Protein AF-A0A4Y2WR55-F1 (afdb_monomer_lite)

Organism: Araneus ventricosus (NCBI:txid182803)

Foldseek 3Di:
DVVVVVVVVVPPPPPPDDLVCCCPDPCVVVSVVVVVVVVVVCVVVVVDDDDDDDDD

Structure (mmCIF, N/CA/C/O backbone):
data_AF-A0A4Y2WR55-F1
#
_entry.id   AF-A0A4Y2WR55-F1
#
loop_
_atom_site.group_PDB
_atom_site.id
_atom_site.type_symbol
_atom_site.label_atom_id
_atom_site.label_alt_id
_atom_site.label_comp_id
_atom_site.label_asym_id
_atom_site.label_entity_id
_atom_site.label_seq_id
_atom_site.pdbx_PDB_ins_code
_atom_site.Cartn_x
_atom_site.Cartn_y
_atom_site.Cartn_z
_atom_site.occupancy
_atom_site.B_iso_or_equiv
_atom_site.auth_seq_id
_atom_site.auth_comp_id
_atom_site.auth_asym_id
_atom_site.auth_atom_id
_atom_site.pdbx_PDB_model_num
ATOM 1 N N . ILE A 1 1 ? -8.657 -27.304 -30.304 1.00 55.44 1 ILE A N 1
ATOM 2 C CA . ILE A 1 1 ? -8.793 -28.007 -28.997 1.00 55.44 1 ILE A CA 1
ATOM 3 C C . ILE A 1 1 ? -7.614 -27.690 -28.080 1.00 55.44 1 ILE A C 1
ATOM 5 O O . ILE A 1 1 ? -7.872 -27.376 -26.934 1.00 55.44 1 ILE A O 1
ATOM 9 N N . LYS A 1 2 ? -6.362 -27.684 -28.570 1.00 46.47 2 LYS A N 1
ATOM 10 C CA . LYS A 1 2 ? -5.183 -27.318 -27.761 1.00 46.47 2 LYS A CA 1
ATOM 11 C C . LYS A 1 2 ? -5.204 -25.872 -27.222 1.00 46.47 2 LYS A C 1
ATOM 13 O O . LYS A 1 2 ? -4.972 -25.699 -26.040 1.00 46.47 2 LYS A O 1
ATOM 18 N N . GLU A 1 3 ? -5.615 -24.883 -28.023 1.00 52.34 3 GLU A N 1
ATOM 19 C CA . GLU A 1 3 ? -5.736 -23.475 -27.569 1.00 52.34 3 GLU A CA 1
ATOM 20 C C . GLU A 1 3 ? -6.728 -23.273 -26.413 1.00 52.34 3 GLU A C 1
ATOM 22 O O . GLU A 1 3 ? -6.450 -22.531 -25.484 1.00 52.34 3 GLU A O 1
ATOM 27 N N . LYS A 1 4 ? -7.864 -23.984 -26.420 1.00 51.81 4 LYS A N 1
ATOM 28 C CA . LYS A 1 4 ? -8.876 -23.875 -25.353 1.00 51.81 4 LYS A CA 1
ATOM 29 C C . LYS A 1 4 ? -8.441 -24.498 -24.023 1.00 51.81 4 LYS A C 1
ATOM 31 O O . LYS A 1 4 ? -9.096 -24.272 -23.014 1.00 51.81 4 LYS A O 1
ATOM 36 N N . ILE A 1 5 ? -7.404 -25.338 -24.031 1.00 52.62 5 ILE A N 1
ATOM 37 C CA . ILE A 1 5 ? -6.873 -25.975 -22.819 1.00 52.62 5 ILE A CA 1
ATOM 38 C C . ILE A 1 5 ? -5.846 -25.050 -22.151 1.00 52.62 5 ILE A C 1
ATOM 40 O O . ILE A 1 5 ? -5.805 -25.006 -20.927 1.00 52.62 5 ILE A O 1
ATOM 44 N N . GLU A 1 6 ? -5.114 -24.251 -22.935 1.00 50.19 6 GLU A N 1
ATOM 45 C CA . GLU A 1 6 ? -4.179 -23.228 -22.445 1.00 50.19 6 GLU A CA 1
ATOM 46 C C . GLU A 1 6 ? -4.901 -22.164 -21.595 1.00 50.19 6 GLU A C 1
ATOM 48 O O . GLU A 1 6 ? -4.491 -21.883 -20.474 1.00 50.19 6 GLU A O 1
ATOM 53 N N . GLU A 1 7 ? -6.044 -21.651 -22.070 1.00 52.09 7 GLU A N 1
ATOM 54 C CA . GLU A 1 7 ? -6.842 -20.634 -21.357 1.00 52.09 7 GLU A CA 1
ATOM 55 C C . GLU A 1 7 ? -7.374 -21.124 -19.997 1.00 52.09 7 GLU A C 1
ATOM 57 O O . GLU A 1 7 ? -7.546 -20.335 -19.072 1.00 52.09 7 GLU A O 1
ATOM 62 N N . ALA A 1 8 ? -7.618 -22.430 -19.853 1.00 49.94 8 ALA A N 1
ATOM 63 C CA . ALA A 1 8 ? -8.139 -23.022 -18.621 1.00 49.94 8 ALA A CA 1
ATOM 64 C C . ALA A 1 8 ? -7.037 -23.392 -17.610 1.00 49.94 8 ALA A C 1
ATOM 66 O O . ALA A 1 8 ? -7.337 -23.620 -16.439 1.00 49.94 8 ALA A O 1
ATOM 67 N N . GLN A 1 9 ? -5.772 -23.457 -18.042 1.00 44.75 9 GLN A N 1
ATOM 68 C CA . GLN A 1 9 ? -4.638 -23.851 -17.200 1.00 44.75 9 GLN A CA 1
ATOM 69 C C . GLN A 1 9 ? -4.022 -22.674 -16.420 1.00 44.75 9 GLN A C 1
ATOM 71 O O . GLN A 1 9 ? -3.232 -22.902 -15.510 1.00 44.75 9 GLN A O 1
ATOM 76 N N . ILE A 1 10 ? -4.440 -21.437 -16.721 1.00 51.50 10 ILE A N 1
ATOM 77 C CA . ILE A 1 10 ? -3.964 -20.185 -16.098 1.00 51.50 10 ILE A CA 1
ATOM 78 C C . ILE A 1 10 ? -4.619 -19.920 -14.723 1.00 51.50 10 ILE A C 1
ATOM 80 O O . ILE A 1 10 ? -4.113 -19.128 -13.942 1.00 51.50 10 ILE A O 1
ATOM 84 N N . ALA A 1 11 ? -5.705 -20.614 -14.366 1.00 51.91 11 ALA A N 1
ATOM 85 C CA . ALA A 1 11 ? -6.491 -20.315 -13.160 1.00 51.91 11 ALA A CA 1
ATOM 86 C C . ALA A 1 11 ? -6.087 -21.096 -11.883 1.00 51.91 11 ALA A C 1
ATOM 88 O O . ALA A 1 11 ? -6.884 -21.177 -10.947 1.00 51.91 11 ALA A O 1
ATOM 89 N N . LEU A 1 12 ? -4.906 -21.732 -11.847 1.00 53.41 12 LEU A N 1
ATOM 90 C CA . LEU A 1 12 ? -4.437 -22.534 -10.696 1.00 53.41 12 LEU A CA 1
ATOM 91 C C . LEU A 1 12 ? -3.120 -22.058 -10.069 1.00 53.41 12 LEU A C 1
ATOM 93 O O . LEU A 1 12 ? -2.810 -22.486 -8.956 1.00 53.41 12 LEU A O 1
ATOM 97 N N . GLU A 1 13 ? -2.357 -21.195 -10.740 1.00 56.53 13 GLU A N 1
ATOM 98 C CA . GLU A 1 13 ? -1.344 -20.393 -10.054 1.00 56.53 13 GLU A CA 1
ATOM 99 C C . GLU A 1 13 ? -2.060 -19.204 -9.420 1.00 56.53 13 GLU A C 1
ATOM 101 O O . GLU A 1 13 ? -2.939 -18.613 -10.043 1.00 56.53 13 GLU A O 1
ATOM 106 N N . ASP A 1 14 ? -1.726 -18.903 -8.166 1.00 61.97 14 ASP A N 1
ATOM 107 C CA . ASP A 1 14 ? -2.149 -17.677 -7.493 1.00 61.97 14 ASP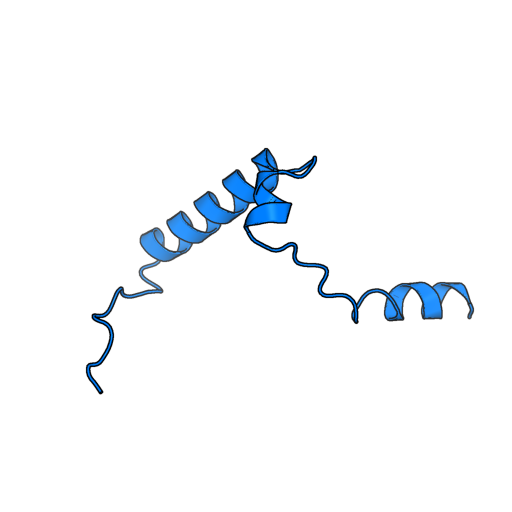 A CA 1
ATOM 108 C C . ASP A 1 14 ? -1.543 -16.518 -8.305 1.00 61.97 14 ASP A C 1
ATOM 110 O O . ASP A 1 14 ? -0.393 -16.126 -8.114 1.00 61.97 14 ASP A O 1
ATOM 114 N N . ASP A 1 15 ? -2.282 -16.055 -9.317 1.00 70.56 15 ASP A N 1
ATOM 115 C CA . ASP A 1 15 ? -1.900 -14.987 -10.253 1.00 70.56 15 ASP A CA 1
ATOM 116 C C . ASP A 1 15 ? -1.745 -13.635 -9.548 1.00 70.56 15 ASP A C 1
ATOM 118 O O . ASP A 1 15 ? -1.266 -12.649 -10.115 1.00 70.56 15 ASP A O 1
ATOM 122 N N . THR A 1 16 ? -2.149 -13.613 -8.28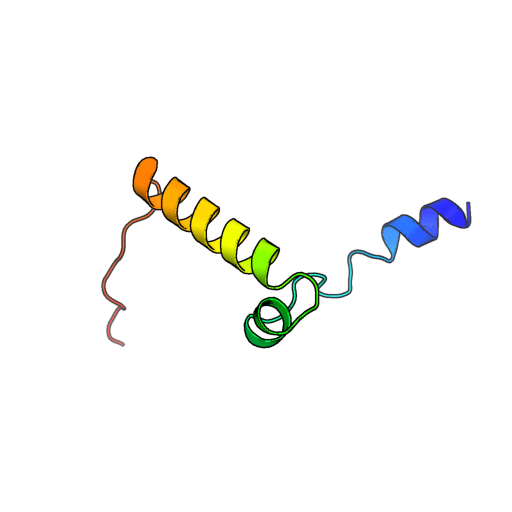2 1.00 76.69 16 THR A N 1
ATOM 123 C CA . THR A 1 16 ? -2.096 -12.480 -7.395 1.00 76.69 16 THR A CA 1
ATOM 124 C C . THR A 1 16 ? -0.748 -12.484 -6.668 1.00 76.69 16 THR A C 1
ATOM 126 O O . THR A 1 16 ? -0.509 -13.323 -5.796 1.00 76.69 16 THR A O 1
ATOM 129 N N . PRO A 1 17 ? 0.157 -11.541 -6.987 1.00 82.00 17 PRO A N 1
ATOM 130 C CA . PRO A 1 17 ? 1.453 -11.467 -6.330 1.00 82.00 17 PRO A CA 1
ATOM 131 C C . PRO A 1 17 ? 1.290 -11.182 -4.835 1.00 82.00 17 PRO A C 1
ATOM 133 O O . PRO A 1 17 ? 0.384 -10.456 -4.411 1.00 82.00 17 PRO A O 1
ATOM 136 N N . SER A 1 18 ? 2.222 -11.670 -4.013 1.00 88.69 18 SER A N 1
ATOM 137 C CA . SER A 1 18 ? 2.304 -11.209 -2.626 1.00 88.69 18 SER A CA 1
ATOM 138 C C . SER A 1 18 ? 2.518 -9.693 -2.581 1.00 88.69 18 SER A C 1
ATOM 140 O O . SER A 1 18 ? 3.075 -9.108 -3.508 1.00 88.69 18 SER A O 1
ATOM 142 N N . LEU A 1 19 ? 2.170 -9.035 -1.468 1.00 88.12 19 LEU A N 1
ATOM 143 C CA . LEU A 1 19 ? 2.399 -7.589 -1.319 1.00 88.12 19 LEU A CA 1
ATOM 144 C C . LEU A 1 19 ? 3.854 -7.198 -1.632 1.00 88.12 19 LEU A C 1
ATOM 146 O O . LEU A 1 19 ? 4.117 -6.159 -2.231 1.00 88.12 19 LEU A O 1
ATOM 150 N N . LYS A 1 20 ? 4.810 -8.047 -1.239 1.00 92.19 20 LYS A N 1
ATOM 151 C CA . LYS A 1 20 ? 6.227 -7.823 -1.518 1.00 92.19 20 LYS A CA 1
ATOM 152 C C . LYS A 1 20 ? 6.523 -7.904 -3.017 1.00 92.19 20 LYS A C 1
ATOM 154 O O . LYS A 1 20 ? 7.280 -7.079 -3.511 1.00 92.19 20 LYS A O 1
ATOM 159 N N . GLU A 1 21 ? 5.965 -8.873 -3.728 1.00 90.62 21 GLU A N 1
ATOM 160 C CA . GLU A 1 21 ? 6.161 -9.024 -5.175 1.00 90.62 21 GLU A CA 1
ATOM 161 C C . GLU A 1 21 ? 5.447 -7.920 -5.956 1.00 90.62 21 GLU A C 1
ATOM 163 O O . GLU A 1 21 ? 6.053 -7.326 -6.842 1.00 90.62 21 GLU A O 1
ATOM 168 N N . ALA A 1 22 ? 4.220 -7.570 -5.565 1.00 90.38 22 ALA A N 1
ATOM 169 C CA . ALA A 1 22 ? 3.443 -6.492 -6.166 1.00 90.38 22 ALA A CA 1
ATOM 170 C C . ALA A 1 22 ? 4.200 -5.160 -6.094 1.00 90.38 22 ALA A C 1
ATOM 172 O O . ALA A 1 22 ? 4.353 -4.484 -7.102 1.00 90.38 22 ALA A O 1
ATOM 173 N N . LEU A 1 23 ? 4.750 -4.817 -4.923 1.00 91.75 23 LEU A N 1
ATOM 174 C CA . LEU A 1 23 ? 5.436 -3.540 -4.699 1.00 91.75 23 LEU A CA 1
ATOM 175 C C . LEU A 1 23 ? 6.874 -3.478 -5.235 1.00 91.75 23 LEU A C 1
ATOM 177 O O . LEU A 1 23 ? 7.442 -2.393 -5.286 1.00 91.75 23 LEU A O 1
ATOM 181 N N . ASN A 1 24 ? 7.481 -4.609 -5.602 1.00 94.06 24 ASN A N 1
ATOM 182 C CA . ASN A 1 24 ? 8.849 -4.649 -6.143 1.00 94.06 24 ASN A CA 1
ATOM 183 C C . ASN A 1 24 ? 8.905 -5.149 -7.597 1.00 94.06 24 ASN A C 1
ATOM 185 O O . ASN A 1 24 ? 9.992 -5.324 -8.147 1.00 94.06 24 ASN A O 1
ATOM 189 N N . GLY A 1 25 ? 7.749 -5.416 -8.203 1.00 90.44 25 GLY A N 1
ATOM 190 C CA . GLY A 1 25 ? 7.626 -5.890 -9.572 1.00 90.44 25 GLY A CA 1
ATOM 191 C C . GLY A 1 25 ? 7.635 -4.763 -10.611 1.00 90.44 25 GLY A C 1
ATOM 192 O O . GLY A 1 25 ? 7.580 -3.579 -10.266 1.00 90.44 25 GLY A O 1
ATOM 193 N N . PRO A 1 26 ? 7.661 -5.128 -11.905 1.00 94.00 26 PRO A N 1
ATOM 194 C CA . PRO A 1 26 ? 7.643 -4.165 -13.007 1.00 94.00 26 PRO A CA 1
ATOM 195 C C . PRO A 1 26 ? 6.372 -3.304 -13.036 1.00 94.00 26 PRO A C 1
ATOM 197 O O . PRO A 1 26 ? 6.439 -2.178 -13.504 1.00 94.00 26 PRO A O 1
ATOM 200 N N . ASN A 1 27 ? 5.261 -3.810 -12.488 1.00 93.31 27 ASN A N 1
ATOM 201 C CA . ASN A 1 27 ? 3.962 -3.126 -12.449 1.00 93.31 27 ASN A CA 1
ATOM 202 C C . ASN A 1 27 ? 3.651 -2.540 -11.056 1.00 93.31 27 ASN A C 1
ATOM 204 O O . ASN A 1 27 ? 2.504 -2.524 -10.607 1.00 93.31 27 ASN A O 1
ATOM 208 N N . SER A 1 28 ? 4.686 -2.215 -10.281 1.00 93.25 28 SER A N 1
ATOM 209 C CA . SER A 1 28 ? 4.534 -1.846 -8.868 1.00 93.25 28 SER A CA 1
ATOM 210 C C . SER A 1 28 ? 3.765 -0.547 -8.652 1.00 93.25 28 SER A C 1
ATOM 212 O O . SER A 1 28 ? 3.025 -0.438 -7.671 1.00 93.25 28 SER A O 1
ATOM 214 N N . GLU A 1 29 ? 3.890 0.407 -9.572 1.00 96.25 29 GLU A N 1
ATOM 215 C CA . GLU A 1 29 ? 3.133 1.658 -9.539 1.00 96.25 29 GLU A CA 1
ATOM 216 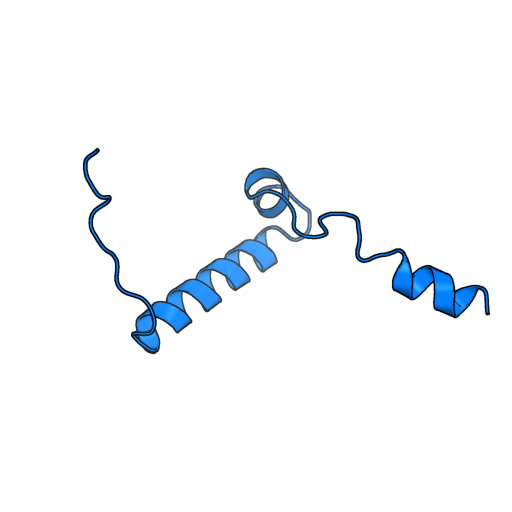C C . GLU A 1 29 ? 1.641 1.405 -9.782 1.00 96.25 29 GLU A C 1
ATOM 218 O O . GLU A 1 29 ? 0.806 1.883 -9.015 1.00 96.25 29 GLU A O 1
ATOM 223 N N . GLU A 1 30 ? 1.299 0.578 -10.771 1.00 95.50 30 GLU A N 1
ATOM 224 C CA . GLU A 1 30 ? -0.080 0.220 -11.105 1.00 95.50 30 GLU A CA 1
ATOM 225 C C . GLU A 1 30 ? -0.746 -0.562 -9.971 1.00 95.50 30 GLU A C 1
ATOM 227 O O . GLU A 1 30 ? -1.897 -0.299 -9.618 1.00 95.50 30 GLU A O 1
ATOM 232 N N . TRP A 1 31 ? -0.019 -1.492 -9.344 1.00 94.12 31 TRP A N 1
ATOM 233 C CA . TRP A 1 31 ? -0.515 -2.199 -8.163 1.00 94.12 31 TRP A CA 1
ATOM 234 C C . TRP A 1 31 ? -0.780 -1.245 -6.998 1.00 94.12 31 TRP A C 1
ATOM 236 O O . TRP A 1 31 ? -1.803 -1.369 -6.319 1.00 94.12 31 TRP A O 1
ATOM 246 N N . LEU A 1 32 ? 0.114 -0.281 -6.763 1.00 94.56 32 LEU A N 1
ATOM 247 C CA . LEU A 1 32 ? -0.067 0.721 -5.716 1.00 94.56 32 LEU A CA 1
ATOM 248 C C . LEU A 1 32 ? -1.286 1.611 -5.991 1.00 94.56 32 LEU A C 1
ATOM 250 O O . LEU A 1 32 ? -2.098 1.834 -5.089 1.00 94.56 32 LEU A O 1
ATOM 254 N N . GLU A 1 33 ? -1.437 2.083 -7.227 1.00 96.56 33 GLU A N 1
ATOM 255 C CA . GLU A 1 33 ? -2.581 2.888 -7.654 1.00 96.56 33 GLU A CA 1
ATOM 256 C C . GLU A 1 33 ? -3.899 2.117 -7.505 1.00 96.56 33 GLU A C 1
ATOM 258 O O . GLU A 1 33 ? -4.865 2.650 -6.947 1.00 96.56 33 GLU A O 1
ATOM 263 N N . ALA A 1 34 ? -3.938 0.854 -7.936 1.00 94.50 34 ALA A N 1
ATOM 264 C CA . ALA A 1 34 ? -5.112 -0.003 -7.816 1.00 94.50 34 ALA A CA 1
ATOM 265 C C . ALA A 1 34 ? -5.508 -0.212 -6.346 1.00 94.50 34 ALA A C 1
ATOM 267 O O . ALA A 1 34 ? -6.659 0.025 -5.974 1.00 94.50 34 ALA A O 1
ATOM 268 N N . MET A 1 35 ? -4.547 -0.561 -5.480 1.00 93.31 35 MET A N 1
ATOM 269 C CA . MET A 1 35 ? -4.793 -0.721 -4.042 1.00 93.31 35 MET A CA 1
ATOM 270 C C . MET A 1 35 ? -5.339 0.565 -3.409 1.00 93.31 35 MET A C 1
ATOM 272 O O . MET A 1 35 ? -6.289 0.526 -2.623 1.00 93.31 35 MET A O 1
ATOM 276 N N . GLN A 1 36 ? -4.763 1.716 -3.764 1.00 95.56 36 GLN A N 1
ATOM 277 C CA . GLN A 1 36 ? -5.195 3.011 -3.248 1.00 95.56 36 GLN A CA 1
ATOM 278 C C . GLN A 1 36 ? -6.596 3.394 -3.748 1.00 95.56 36 GLN A C 1
ATOM 280 O O . GLN A 1 36 ? -7.392 3.956 -2.986 1.00 95.56 36 GLN A O 1
ATOM 285 N N . THR A 1 37 ? -6.906 3.084 -5.006 1.00 97.00 37 THR A N 1
ATOM 286 C CA . THR A 1 37 ? -8.207 3.340 -5.633 1.00 97.00 37 THR A CA 1
ATOM 287 C C . THR A 1 37 ? -9.307 2.525 -4.968 1.00 97.00 37 THR A C 1
ATOM 289 O O . THR A 1 37 ? -10.313 3.098 -4.542 1.00 97.00 37 THR A O 1
ATOM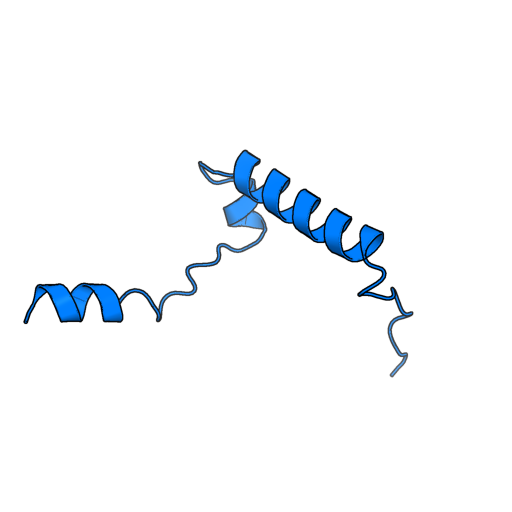 292 N N . GLU A 1 38 ? -9.089 1.222 -4.793 1.00 94.06 38 GLU A N 1
ATOM 293 C CA . GLU A 1 38 ? -10.033 0.339 -4.105 1.00 94.06 38 GLU A CA 1
ATOM 294 C C . GLU A 1 38 ? -10.240 0.774 -2.650 1.00 94.06 38 GLU A C 1
ATOM 296 O O . GLU A 1 38 ? -11.376 0.956 -2.206 1.00 94.06 38 GLU A O 1
ATOM 301 N N . TYR A 1 39 ? -9.159 1.067 -1.918 1.00 92.88 39 TYR A N 1
ATOM 302 C CA . TYR A 1 39 ? -9.246 1.593 -0.552 1.00 92.88 39 TYR A CA 1
ATOM 303 C C . TYR A 1 39 ? -10.109 2.864 -0.470 1.00 92.88 39 TYR A C 1
ATOM 305 O O . TYR A 1 39 ? -10.993 2.979 0.385 1.00 92.88 39 TYR A O 1
ATOM 313 N N . ASN A 1 40 ? -9.906 3.811 -1.390 1.00 94.81 40 ASN A N 1
ATOM 314 C CA . ASN A 1 40 ? -10.683 5.048 -1.437 1.00 94.81 40 ASN A CA 1
ATOM 315 C C . ASN A 1 40 ? -12.151 4.803 -1.804 1.00 94.81 40 ASN A C 1
ATOM 317 O O . ASN A 1 40 ? -13.031 5.469 -1.253 1.00 94.81 40 ASN A O 1
ATOM 321 N N . ALA A 1 41 ? -12.437 3.855 -2.698 1.00 95.69 41 ALA A N 1
ATOM 322 C CA . ALA A 1 41 ? -13.801 3.480 -3.058 1.00 95.69 41 ALA A CA 1
ATOM 323 C C . ALA A 1 41 ? -14.555 2.885 -1.859 1.00 95.69 41 ALA A C 1
ATOM 325 O O . ALA A 1 41 ? -15.705 3.258 -1.611 1.00 95.69 41 ALA A O 1
ATOM 326 N N . LEU A 1 42 ? -13.895 2.034 -1.066 1.00 94.44 42 LEU A N 1
ATOM 327 C CA . LEU A 1 42 ? -14.456 1.470 0.165 1.00 94.44 42 LEU A CA 1
ATOM 328 C C . LEU A 1 42 ? -14.815 2.560 1.183 1.00 94.44 42 LEU A C 1
ATOM 330 O O . LEU A 1 42 ? -15.915 2.551 1.745 1.00 94.44 42 LEU A O 1
ATOM 334 N N . LEU A 1 43 ? -13.921 3.535 1.380 1.00 90.81 43 LEU A N 1
ATOM 335 C CA . L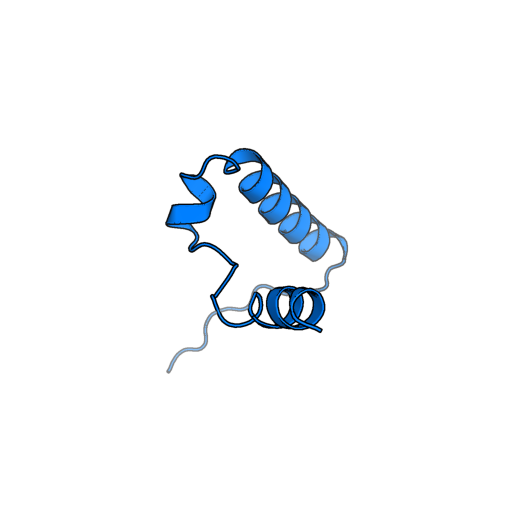EU A 1 43 ? -14.186 4.685 2.245 1.00 90.81 43 LEU A CA 1
ATOM 336 C C . LEU A 1 43 ? -15.324 5.554 1.702 1.00 90.81 43 LEU A C 1
ATOM 338 O O . LEU A 1 43 ? -16.247 5.890 2.441 1.00 90.81 43 LEU A O 1
ATOM 342 N N . LYS A 1 44 ? -15.296 5.904 0.413 1.00 95.00 44 LYS A N 1
ATOM 343 C CA . LYS A 1 44 ? -16.318 6.751 -0.219 1.00 95.00 44 LYS A CA 1
ATOM 344 C C . LYS A 1 44 ? -17.710 6.135 -0.116 1.00 95.00 44 LYS A C 1
ATOM 346 O O . LYS A 1 44 ? -18.669 6.839 0.188 1.00 95.00 44 LYS A O 1
ATOM 351 N N . ASN A 1 45 ? -17.813 4.831 -0.353 1.00 96.00 45 ASN A N 1
ATOM 352 C CA . ASN A 1 45 ? -19.091 4.130 -0.383 1.00 96.00 45 ASN A CA 1
ATOM 353 C C . ASN A 1 45 ? -19.555 3.677 1.010 1.00 96.00 45 ASN A C 1
ATOM 355 O O . ASN A 1 45 ? -20.640 3.113 1.123 1.00 96.00 45 ASN A O 1
ATOM 359 N N . GLN A 1 46 ? -18.754 3.912 2.062 1.00 92.06 46 GLN A N 1
ATOM 360 C CA . GLN A 1 46 ? -19.034 3.480 3.439 1.00 92.06 46 GLN A CA 1
ATOM 361 C C . GLN A 1 46 ? -19.360 1.979 3.525 1.00 92.06 46 GLN A C 1
ATOM 363 O O . GLN A 1 46 ? -20.138 1.538 4.371 1.00 92.06 46 GLN A O 1
ATOM 368 N N . THR A 1 47 ? -18.780 1.180 2.626 1.00 91.62 47 THR A N 1
ATOM 369 C CA . THR A 1 47 ? -19.086 -0.251 2.521 1.00 91.62 47 THR A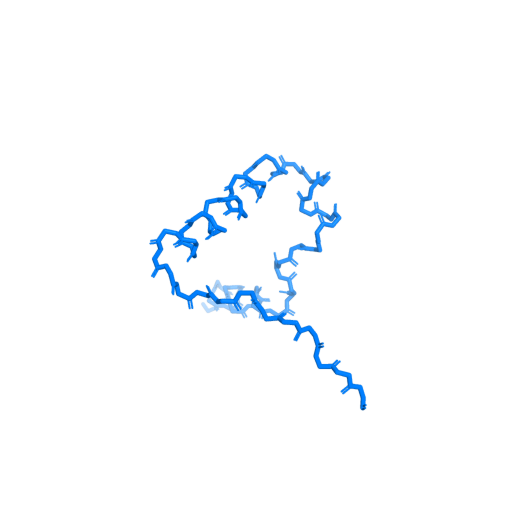 CA 1
ATOM 370 C C . THR A 1 47 ? -18.390 -1.051 3.610 1.00 91.62 47 THR A C 1
ATOM 372 O O . THR A 1 47 ? -18.840 -2.146 3.943 1.00 91.62 47 THR A O 1
ATOM 375 N N . TRP A 1 48 ? -17.293 -0.530 4.169 1.00 89.50 48 TRP A N 1
ATOM 376 C CA . TRP A 1 48 ? -16.485 -1.189 5.191 1.00 89.50 48 TRP A CA 1
ATOM 377 C C . TRP A 1 48 ? -16.408 -0.344 6.465 1.00 89.50 48 TRP A C 1
ATOM 379 O O . TRP A 1 48 ? -16.355 0.884 6.426 1.00 89.50 48 TRP A O 1
ATOM 389 N N . ARG A 1 49 ? -16.358 -1.020 7.618 1.00 85.38 49 ARG A N 1
ATOM 390 C CA . ARG A 1 49 ? -16.176 -0.393 8.933 1.00 85.38 49 ARG A CA 1
ATOM 391 C C . ARG A 1 49 ? -14.966 -1.002 9.622 1.00 85.38 49 ARG A C 1
ATOM 393 O O . ARG A 1 49 ? -14.949 -2.201 9.890 1.00 85.38 49 ARG A O 1
ATOM 400 N N . LEU A 1 50 ? -13.995 -0.165 9.976 1.00 87.38 50 LEU A N 1
ATOM 401 C CA . LEU A 1 50 ? -12.869 -0.588 10.799 1.00 87.38 50 LEU A CA 1
ATOM 402 C C . LEU A 1 50 ? -13.368 -0.929 12.209 1.00 87.38 50 LEU A C 1
ATOM 404 O O . LEU A 1 50 ? -13.907 -0.076 12.917 1.00 87.38 50 LEU A O 1
ATOM 408 N N . VAL A 1 51 ? -13.201 -2.185 12.612 1.00 90.88 51 VAL A N 1
ATOM 409 C CA . VAL A 1 51 ? -13.573 -2.670 13.944 1.00 90.88 51 VAL A CA 1
ATOM 410 C C . VAL A 1 51 ? -12.329 -3.039 14.735 1.00 90.88 51 VAL A C 1
ATOM 412 O O . VAL A 1 51 ? -11.301 -3.423 14.178 1.00 90.88 51 VAL A O 1
ATOM 415 N N . LYS A 1 52 ? -12.415 -2.923 16.062 1.00 95.06 52 LYS A N 1
ATOM 416 C CA . LYS A 1 52 ? -11.347 -3.410 16.933 1.00 95.06 52 LYS A CA 1
ATOM 417 C C . LYS A 1 52 ? -11.252 -4.925 16.788 1.00 95.06 52 LYS A C 1
ATOM 419 O O . LYS A 1 52 ? -12.275 -5.608 16.801 1.00 95.06 52 LYS A O 1
ATOM 424 N N . ARG A 1 53 ? -10.022 -5.430 16.687 1.00 94.06 53 ARG A N 1
ATOM 425 C CA . ARG A 1 53 ? -9.757 -6.868 16.743 1.00 94.06 53 ARG A CA 1
ATOM 426 C C . ARG A 1 53 ? -10.364 -7.431 18.042 1.00 94.06 53 ARG A C 1
ATOM 428 O O . ARG A 1 53 ? -10.120 -6.833 19.097 1.00 94.06 53 ARG A O 1
ATOM 435 N N . PRO A 1 54 ? -11.150 -8.522 17.986 1.00 93.31 54 PRO A N 1
ATOM 436 C CA . PRO A 1 54 ? -11.618 -9.205 19.185 1.00 93.31 54 PRO A CA 1
ATOM 437 C C . PRO A 1 54 ? -10.443 -9.613 20.077 1.00 93.31 54 PRO A C 1
ATOM 439 O O . PRO A 1 54 ? -9.347 -9.880 19.583 1.00 93.31 54 PRO A O 1
ATOM 442 N N . LYS A 1 55 ? -10.673 -9.627 21.388 1.00 91.56 55 LYS A N 1
ATOM 443 C CA . LYS A 1 55 ? -9.779 -10.323 22.316 1.00 91.56 55 LYS A CA 1
ATOM 444 C C . LYS A 1 55 ? -10.179 -11.800 22.318 1.00 91.56 55 LYS A C 1
ATOM 446 O O . LYS A 1 55 ? -11.358 -12.075 22.088 1.00 91.56 55 LYS A O 1
ATOM 451 N N . ASP A 1 56 ? -9.208 -12.681 22.541 1.00 83.56 56 ASP A N 1
ATOM 452 C CA . ASP A 1 56 ? -9.455 -14.109 22.778 1.00 83.56 56 ASP A CA 1
ATOM 453 C C . ASP A 1 56 ? -10.430 -14.329 23.949 1.00 83.56 56 ASP A C 1
ATOM 455 O O . ASP A 1 56 ? -10.397 -13.516 24.910 1.00 83.56 56 ASP A O 1
#

pLDDT: mean 81.65, std 17.71, range [44.75, 97.0]

Radius of gyration: 17.34 Å; chains: 1; bounding box: 28×35×52 Å

Secondary structure (DSSP, 8-state):
-HHHHHHHHTTSS--S--HHHHHHSTTHHHHHHHHHHHHHHHHHTT-----PPPP-

Sequence (56 aa):
IKEKIEEAQIALEDDTPSLKEALNGPNSEEWLEAMQTEYNALLKNQTWRLVKRPKD